Protein AF-A0A5K1EUK8-F1 (afdb_monomer)

Organism: NCBI:txid210225

Foldseek 3Di:
DDDDDDWDWDWDQDPNDIDIDTDAADWDWDQDPNDTHTPDDHLDVVVCVVSVVVVVVD

pLDDT: mean 94.42, std 7.59, range [54.12, 98.5]

Mean predicted aligned error: 3.85 Å

Nearest PDB structures (foldseek):
  4gu4-assembly1_A  TM=3.328E-01  e=5.553E+00  Mammalian orthoreovirus 1 Lang

Secondary structure (DSSP, 8-state):
-------EEEEEEETTEEEEEEESS---EEEETTEEEE-S----TTT-HHHHHHHHT-

Structure (mmCIF, N/CA/C/O backbone):
data_AF-A0A5K1EUK8-F1
#
_entry.id   AF-A0A5K1EUK8-F1
#
loop_
_atom_site.group_PDB
_atom_site.id
_atom_site.type_symbol
_atom_site.label_atom_id
_atom_site.label_alt_id
_atom_site.label_comp_id
_atom_site.label_asym_id
_atom_site.label_entity_id
_atom_site.label_seq_id
_atom_site.pdbx_PDB_ins_code
_atom_site.Cartn_x
_atom_site.Cartn_y
_atom_site.Cartn_z
_atom_site.occupancy
_atom_site.B_iso_or_equiv
_atom_site.auth_seq_id
_atom_site.auth_comp_id
_atom_site.auth_asym_id
_atom_site.auth_atom_id
_atom_site.pdbx_PDB_model_num
ATOM 1 N N . GLY A 1 1 ? 8.850 12.055 -26.066 1.00 67.94 1 GLY A N 1
ATOM 2 C CA . GLY A 1 1 ? 7.694 12.103 -25.149 1.00 67.94 1 GLY A CA 1
ATOM 3 C C . GLY A 1 1 ? 8.151 12.584 -23.790 1.00 67.94 1 GLY A C 1
ATOM 4 O O . GLY A 1 1 ? 9.294 12.318 -23.433 1.00 67.94 1 GLY A O 1
ATOM 5 N N . VAL A 1 2 ? 7.303 13.305 -23.059 1.00 74.75 2 VAL A N 1
ATOM 6 C CA . VAL A 1 2 ? 7.609 13.750 -21.689 1.00 74.75 2 VAL A CA 1
ATOM 7 C C . VAL A 1 2 ? 7.483 12.540 -20.758 1.00 74.75 2 VAL A C 1
ATOM 9 O O . VAL A 1 2 ? 6.472 11.843 -20.805 1.00 74.75 2 VAL A O 1
ATOM 12 N N . LYS A 1 3 ? 8.514 12.240 -19.963 1.00 89.19 3 LYS A N 1
ATOM 13 C CA . LYS A 1 3 ? 8.482 11.134 -18.995 1.00 89.19 3 LYS A CA 1
ATOM 14 C C . LYS A 1 3 ? 7.824 11.626 -17.705 1.00 89.19 3 LYS A C 1
ATOM 16 O O . LYS A 1 3 ? 8.290 12.603 -17.130 1.00 89.19 3 LYS A O 1
ATOM 21 N N . SER A 1 4 ? 6.761 10.961 -17.262 1.00 94.06 4 SER A N 1
ATOM 22 C CA . SER A 1 4 ? 6.080 11.249 -15.997 1.00 94.06 4 SER A CA 1
ATOM 23 C C . SER A 1 4 ? 5.459 9.972 -15.421 1.00 94.06 4 SER A C 1
ATOM 25 O O . SER A 1 4 ? 5.317 8.973 -16.128 1.00 94.06 4 SER A O 1
ATOM 27 N N . GLY A 1 5 ? 5.114 10.015 -14.138 1.00 93.38 5 GLY A N 1
ATOM 28 C CA . GLY A 1 5 ? 4.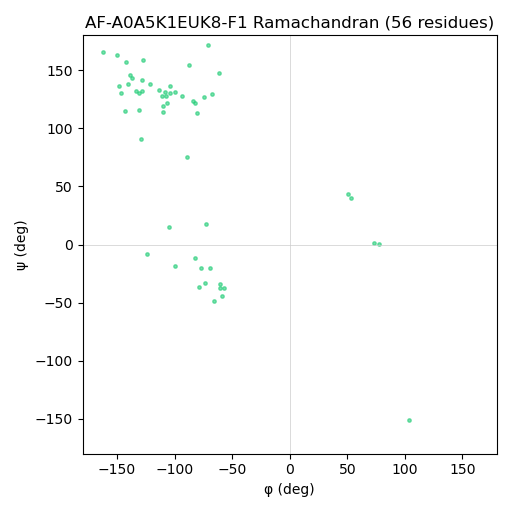439 8.967 -13.383 1.00 93.38 5 GLY A CA 1
ATOM 29 C C . GLY A 1 5 ? 3.836 9.559 -12.107 1.00 93.38 5 GLY A C 1
ATOM 30 O O . GLY A 1 5 ? 4.164 10.684 -11.731 1.00 93.38 5 GLY A O 1
ATOM 31 N N . ALA A 1 6 ? 2.949 8.814 -11.453 1.00 96.12 6 ALA A N 1
ATOM 32 C CA . ALA A 1 6 ? 2.314 9.227 -10.207 1.00 96.12 6 ALA A CA 1
ATOM 33 C C . ALA A 1 6 ? 2.233 8.051 -9.230 1.00 96.12 6 ALA A C 1
ATOM 35 O O . ALA A 1 6 ? 2.036 6.908 -9.643 1.00 96.12 6 ALA A O 1
ATOM 36 N N . CYS A 1 7 ? 2.357 8.353 -7.941 1.00 97.25 7 CYS A N 1
ATOM 37 C CA . CYS A 1 7 ? 2.043 7.423 -6.862 1.00 97.25 7 CYS A CA 1
ATOM 38 C C . CYS A 1 7 ? 0.554 7.533 -6.503 1.00 97.25 7 CYS A C 1
ATOM 40 O O . CYS A 1 7 ? -0.068 8.580 -6.706 1.00 97.25 7 CYS A O 1
ATOM 42 N N . VAL A 1 8 ? -0.020 6.465 -5.9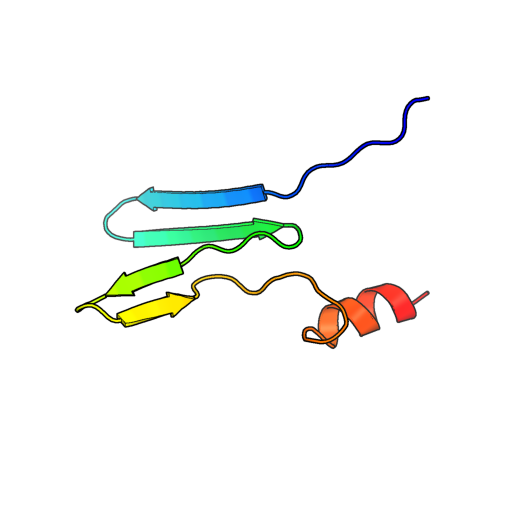51 1.00 97.81 8 VAL A N 1
ATOM 43 C CA . VAL A 1 8 ? -1.418 6.450 -5.505 1.00 97.81 8 VAL A CA 1
ATOM 44 C C . VAL A 1 8 ? -1.566 5.696 -4.192 1.00 97.81 8 VAL A C 1
ATOM 46 O O . VAL A 1 8 ? -0.999 4.624 -4.005 1.00 97.81 8 VAL A O 1
ATOM 49 N N . ALA A 1 9 ? -2.383 6.243 -3.300 1.00 98.19 9 ALA A N 1
ATOM 50 C CA . ALA A 1 9 ? -2.903 5.562 -2.127 1.00 98.19 9 ALA A CA 1
ATOM 51 C C . ALA A 1 9 ? -4.408 5.834 -2.053 1.00 98.19 9 ALA A C 1
ATOM 53 O O . ALA A 1 9 ? -4.840 6.975 -2.217 1.00 98.19 9 ALA A O 1
ATOM 54 N N . THR A 1 10 ? -5.213 4.795 -1.848 1.00 98.12 10 THR A N 1
ATOM 55 C CA . THR A 1 10 ? -6.676 4.907 -1.829 1.00 98.12 10 THR A CA 1
ATOM 56 C C . THR A 1 10 ? -7.296 4.010 -0.769 1.00 98.12 10 THR A C 1
ATOM 58 O O . THR A 1 10 ? -6.697 3.020 -0.335 1.00 98.12 10 THR A O 1
ATOM 61 N N . VAL A 1 11 ? -8.509 4.371 -0.358 1.00 98.38 11 VAL A N 1
ATOM 62 C CA . VAL A 1 11 ? -9.312 3.632 0.609 1.00 98.38 11 VAL A CA 1
ATOM 63 C C . VAL A 1 11 ? -10.724 3.452 0.062 1.00 98.38 11 VAL A C 1
ATOM 65 O O . VAL A 1 11 ? -11.358 4.421 -0.349 1.00 98.38 11 VAL A O 1
ATOM 68 N N . LEU A 1 12 ? -11.230 2.221 0.104 1.00 98.50 12 LEU A N 1
ATOM 69 C CA . LEU A 1 12 ? -12.638 1.905 -0.128 1.00 98.50 12 LEU A CA 1
ATOM 70 C C . LEU A 1 12 ? -13.264 1.451 1.190 1.00 98.50 12 LEU A C 1
ATOM 72 O O . LEU A 1 12 ? -12.757 0.534 1.831 1.00 98.50 12 LEU A O 1
ATOM 76 N N . VAL A 1 13 ? -14.384 2.061 1.572 1.00 98.19 13 VAL A N 1
ATOM 77 C CA . VAL A 1 13 ? -15.197 1.614 2.708 1.00 98.19 13 VAL A CA 1
ATOM 78 C C . VAL A 1 13 ? -16.493 1.035 2.167 1.00 98.19 13 VAL A C 1
ATOM 80 O O . VAL A 1 13 ? -17.251 1.733 1.495 1.00 98.19 13 VAL A O 1
ATOM 83 N N . LYS A 1 14 ? -16.735 -0.246 2.439 1.00 98.31 14 LYS A N 1
ATOM 84 C CA . LYS A 1 14 ? -17.920 -0.961 1.966 1.00 98.31 14 LYS A CA 1
ATOM 85 C C . LYS A 1 14 ? -18.351 -1.994 2.999 1.00 98.31 14 LYS A C 1
ATOM 87 O O . LYS A 1 14 ? -17.518 -2.758 3.475 1.00 98.31 14 LYS A O 1
ATOM 92 N N . ASP A 1 15 ? -19.638 -1.999 3.343 1.00 98.00 15 ASP A N 1
ATOM 93 C CA . ASP A 1 15 ? -20.256 -2.985 4.243 1.00 98.00 15 ASP A CA 1
ATOM 94 C C . ASP A 1 15 ? -19.489 -3.160 5.570 1.00 98.00 15 ASP A C 1
ATOM 96 O O . ASP A 1 15 ? -19.204 -4.266 6.020 1.00 98.00 15 ASP A O 1
ATOM 100 N N . GLY A 1 16 ? -19.070 -2.041 6.174 1.00 97.00 16 GLY A N 1
ATOM 101 C CA . GLY A 1 16 ? -18.294 -2.031 7.422 1.00 97.00 16 GLY A CA 1
ATOM 102 C C . GLY A 1 16 ? -16.828 -2.467 7.286 1.00 97.00 16 GLY A C 1
ATOM 103 O O . GLY A 1 16 ? -16.104 -2.478 8.279 1.00 97.00 16 GLY A O 1
ATOM 104 N N . THR A 1 17 ? -16.368 -2.781 6.074 1.00 97.69 17 THR A N 1
ATOM 105 C CA . THR A 1 17 ? -14.988 -3.183 5.780 1.00 97.69 17 THR A CA 1
ATOM 106 C C . TH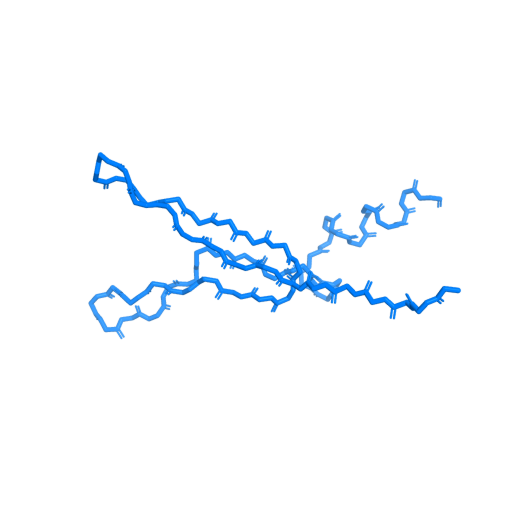R A 1 17 ? -14.214 -2.042 5.124 1.00 97.69 17 THR A C 1
ATOM 108 O O . THR A 1 17 ? -14.720 -1.367 4.228 1.00 97.69 17 THR A O 1
ATOM 111 N N . LEU A 1 18 ? -12.971 -1.834 5.564 1.00 97.69 18 LEU A N 1
ATOM 112 C CA . LEU A 1 18 ? -12.043 -0.858 4.996 1.00 97.69 18 LEU A CA 1
ATOM 113 C C . LEU A 1 18 ? -10.963 -1.587 4.192 1.00 97.69 18 LEU A C 1
ATOM 115 O O . LEU A 1 18 ? -10.216 -2.394 4.742 1.00 97.69 18 LEU A O 1
ATOM 119 N N . TYR A 1 19 ? -10.855 -1.260 2.907 1.00 98.19 19 TYR A N 1
ATOM 120 C CA . TYR A 1 19 ? -9.821 -1.748 1.997 1.00 98.19 19 TYR A CA 1
ATOM 121 C C . TYR A 1 19 ? -8.840 -0.618 1.712 1.00 98.19 19 TYR A C 1
ATOM 123 O O . TYR A 1 19 ? -9.261 0.465 1.314 1.00 98.19 19 TYR A O 1
ATOM 131 N N . ALA A 1 20 ? -7.545 -0.864 1.889 1.00 98.25 20 ALA A N 1
ATOM 132 C CA . ALA A 1 20 ? -6.495 0.091 1.560 1.00 98.25 20 ALA A CA 1
ATOM 133 C C . ALA A 1 20 ? -5.655 -0.451 0.400 1.00 98.25 20 ALA A C 1
ATOM 135 O O . ALA A 1 20 ? -5.244 -1.611 0.421 1.00 98.25 20 ALA A O 1
ATOM 136 N N . ALA A 1 21 ? -5.389 0.388 -0.597 1.00 98.00 21 ALA A N 1
ATOM 137 C CA . ALA A 1 21 ? -4.521 0.055 -1.721 1.00 98.00 21 ALA A CA 1
ATOM 138 C C . ALA A 1 21 ? -3.456 1.140 -1.902 1.00 98.00 21 ALA A C 1
ATOM 140 O O . ALA A 1 21 ? -3.734 2.328 -1.734 1.00 98.00 21 ALA A O 1
ATOM 141 N N . ASN A 1 22 ? -2.236 0.722 -2.238 1.00 97.56 22 ASN A N 1
ATOM 142 C CA . ASN A 1 22 ? -1.093 1.601 -2.464 1.00 97.56 22 ASN A CA 1
ATOM 143 C C . ASN A 1 22 ? -0.307 1.153 -3.700 1.00 97.56 22 ASN A C 1
ATOM 145 O O . ASN A 1 22 ? -0.152 -0.042 -3.954 1.00 97.56 22 ASN A O 1
ATOM 149 N N . THR A 1 23 ? 0.213 2.111 -4.458 1.00 97.06 23 THR A N 1
ATOM 150 C CA . THR A 1 23 ? 1.193 1.884 -5.521 1.00 97.06 23 THR A CA 1
ATOM 151 C C . THR A 1 23 ? 2.184 3.041 -5.518 1.00 97.06 23 THR A C 1
ATOM 153 O O . THR A 1 23 ? 1.818 4.185 -5.787 1.00 97.06 23 THR A O 1
ATOM 156 N N . GLY A 1 24 ? 3.442 2.731 -5.205 1.00 96.50 24 GLY A N 1
ATOM 157 C CA . GLY A 1 24 ? 4.510 3.715 -5.044 1.00 96.50 24 GLY A CA 1
ATOM 158 C C . GLY A 1 24 ? 4.830 3.976 -3.574 1.00 96.50 24 GLY A C 1
ATOM 159 O O . GLY A 1 24 ? 4.682 3.095 -2.722 1.00 96.50 24 GLY A O 1
ATOM 160 N N . ASP A 1 25 ? 5.295 5.183 -3.277 1.00 96.31 25 ASP A N 1
ATOM 161 C CA . ASP A 1 25 ? 5.830 5.558 -1.966 1.00 96.31 25 ASP A CA 1
ATOM 162 C C . ASP A 1 25 ? 4.885 6.430 -1.118 1.00 96.31 25 ASP A C 1
ATOM 164 O O . ASP A 1 25 ? 5.293 6.997 -0.104 1.00 96.31 25 ASP A O 1
ATOM 168 N N . CYS A 1 26 ? 3.606 6.495 -1.502 1.00 96.75 26 CYS A N 1
ATOM 169 C CA . CYS A 1 26 ? 2.532 6.975 -0.637 1.00 96.75 26 CYS A CA 1
ATOM 170 C C . CYS A 1 26 ? 2.230 5.977 0.497 1.00 96.7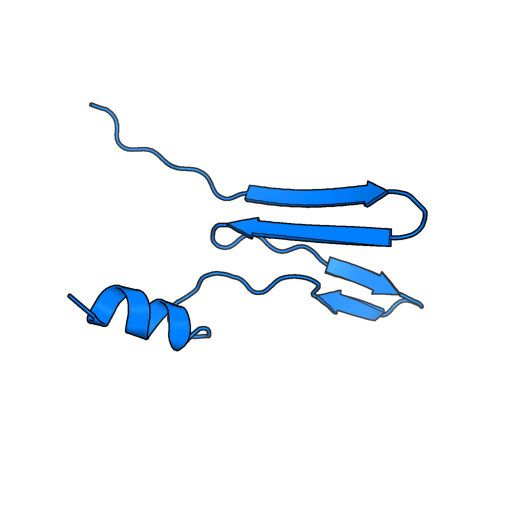5 26 CYS A C 1
ATOM 172 O O . CYS A 1 26 ? 2.707 4.840 0.503 1.00 96.75 26 CYS A O 1
ATOM 174 N N . ARG A 1 27 ? 1.387 6.395 1.455 1.00 97.19 27 ARG A N 1
ATOM 175 C CA . ARG A 1 27 ? 0.976 5.552 2.585 1.00 97.19 27 ARG A CA 1
ATOM 176 C C . ARG A 1 27 ? -0.439 5.852 3.071 1.00 97.19 27 ARG A C 1
ATOM 178 O O . ARG A 1 27 ? -0.790 7.009 3.281 1.00 97.19 27 ARG A O 1
ATOM 185 N N . VAL A 1 28 ? -1.213 4.799 3.341 1.00 98.31 28 VAL A N 1
ATOM 186 C CA . VAL A 1 28 ? -2.465 4.881 4.107 1.00 98.31 28 VAL A CA 1
ATOM 187 C C . VAL A 1 28 ? -2.173 4.602 5.580 1.00 98.31 28 VAL A C 1
ATOM 189 O O . VAL A 1 28 ? -1.583 3.574 5.925 1.00 98.31 28 VAL A O 1
ATOM 192 N N . VAL A 1 29 ? -2.617 5.500 6.458 1.00 98.19 29 VAL A N 1
ATOM 193 C CA . VAL A 1 29 ? -2.494 5.373 7.917 1.00 98.19 29 VAL A CA 1
ATOM 194 C C . VAL A 1 29 ? -3.866 5.576 8.553 1.00 98.19 29 VAL A C 1
ATOM 196 O O . VAL A 1 29 ? -4.567 6.532 8.228 1.00 98.19 29 VAL A O 1
ATOM 199 N N . LEU A 1 30 ? -4.245 4.683 9.466 1.00 97.69 30 LEU A N 1
ATOM 200 C CA . LEU A 1 30 ? -5.477 4.765 10.245 1.00 97.69 30 LEU A CA 1
ATOM 201 C C . LEU A 1 30 ? -5.165 5.211 11.672 1.00 97.69 30 LEU A C 1
ATOM 203 O O . LEU A 1 30 ? -4.335 4.601 12.340 1.00 97.69 30 LEU A O 1
ATOM 207 N N . SER A 1 31 ? -5.877 6.219 12.172 1.00 97.94 31 SER A N 1
ATOM 208 C CA . SER A 1 31 ? -5.880 6.519 13.605 1.00 97.94 31 SER A CA 1
ATOM 209 C C . SER A 1 31 ? -6.875 5.608 14.322 1.00 97.94 31 SER A C 1
ATOM 211 O O . SER A 1 31 ? -8.064 5.605 13.997 1.00 97.94 31 SER A O 1
ATOM 213 N N . ARG A 1 32 ? -6.402 4.830 15.298 1.00 96.19 32 ARG A N 1
ATOM 214 C CA . ARG A 1 32 ? -7.241 3.983 16.154 1.00 96.19 32 ARG A CA 1
ATOM 215 C C . ARG A 1 32 ? -6.855 4.218 17.608 1.00 96.19 32 ARG A C 1
ATOM 217 O O . ARG A 1 32 ? -5.730 3.929 17.998 1.00 96.19 32 ARG A O 1
ATOM 224 N N . ASN A 1 33 ? -7.788 4.749 18.400 1.00 97.31 33 ASN A N 1
ATOM 225 C CA . ASN A 1 33 ? -7.571 5.107 19.810 1.00 97.31 33 ASN A CA 1
ATOM 226 C C . ASN A 1 33 ? -6.353 6.030 20.025 1.00 97.31 33 ASN A C 1
ATOM 228 O O . ASN A 1 33 ? -5.579 5.839 20.956 1.00 97.31 33 ASN A O 1
ATOM 232 N N . GLY A 1 34 ? -6.149 7.001 19.127 1.00 97.06 34 GLY A N 1
ATOM 233 C CA . GLY A 1 34 ? -5.009 7.926 19.183 1.00 97.06 34 GLY A CA 1
ATOM 234 C C . GLY A 1 34 ? -3.677 7.344 18.695 1.00 97.06 34 GLY A C 1
ATOM 235 O O . GLY A 1 34 ? -2.680 8.058 18.685 1.00 97.06 34 GLY A O 1
ATOM 236 N N . VAL A 1 35 ? -3.647 6.081 18.255 1.00 98.00 35 VAL A N 1
ATOM 237 C CA . VAL A 1 35 ? -2.453 5.429 17.701 1.00 98.00 35 VAL A CA 1
ATOM 238 C C . VAL A 1 35 ? -2.518 5.428 16.175 1.00 98.00 35 VAL A C 1
ATOM 240 O O . VAL A 1 35 ? -3.525 5.029 15.588 1.00 98.00 35 VAL A O 1
ATOM 243 N N . ALA A 1 36 ? -1.430 5.844 15.528 1.00 97.94 36 ALA A N 1
ATOM 244 C CA . ALA A 1 36 ? -1.271 5.784 14.079 1.00 97.94 36 ALA A CA 1
ATOM 245 C C . ALA A 1 36 ? -0.871 4.365 13.638 1.00 97.94 36 ALA A C 1
ATOM 247 O O . ALA A 1 36 ? 0.227 3.897 13.936 1.00 97.94 36 ALA A O 1
ATOM 248 N N . VAL A 1 37 ? -1.759 3.686 12.913 1.00 97.88 37 VAL A N 1
ATOM 249 C CA . VAL A 1 37 ? -1.567 2.318 12.421 1.00 97.88 37 VAL A CA 1
ATOM 250 C C . VAL A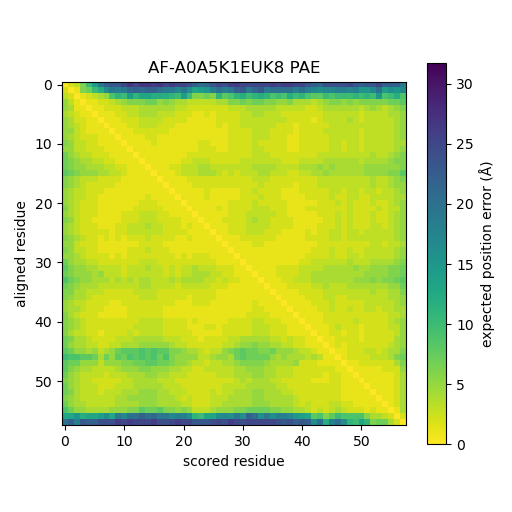 1 37 ? -1.391 2.348 10.898 1.00 97.88 37 VAL A C 1
ATOM 252 O O . VAL A 1 37 ? -2.336 2.704 10.190 1.00 97.88 37 VAL A O 1
ATOM 255 N N . PRO A 1 38 ? -0.213 1.996 10.353 1.00 97.56 38 PRO A N 1
ATOM 256 C CA . PRO A 1 38 ? -0.026 1.916 8.908 1.00 97.56 38 PRO A CA 1
ATOM 257 C C . PRO A 1 38 ? -0.852 0.758 8.333 1.00 97.56 38 PRO A C 1
ATOM 259 O O . PRO A 1 38 ? -0.770 -0.368 8.822 1.00 97.56 38 PRO A O 1
ATOM 262 N N . LEU A 1 39 ? -1.642 1.034 7.293 1.00 98.06 39 LEU A N 1
ATOM 263 C CA . LEU A 1 39 ? -2.457 0.024 6.603 1.00 98.06 39 LEU A CA 1
ATOM 264 C C . LEU A 1 39 ? -1.813 -0.480 5.308 1.00 98.06 39 LEU A C 1
ATOM 266 O O . LEU A 1 39 ? -2.180 -1.539 4.808 1.00 98.06 39 LEU A O 1
ATOM 270 N N . THR A 1 40 ? -0.856 0.268 4.758 1.00 97.62 40 THR A N 1
ATOM 271 C CA . THR A 1 40 ? -0.107 -0.099 3.550 1.00 97.62 40 THR A CA 1
ATOM 272 C C . THR A 1 40 ? 1.395 -0.008 3.802 1.00 97.62 40 THR A C 1
ATOM 274 O O . THR A 1 40 ? 1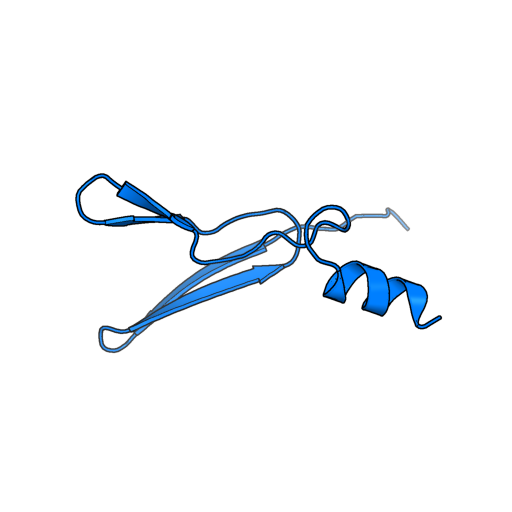.845 0.698 4.705 1.00 97.62 40 THR A O 1
ATOM 277 N N . ARG A 1 41 ? 2.182 -0.708 2.978 1.00 95.50 41 ARG A N 1
ATOM 278 C CA . ARG A 1 41 ? 3.649 -0.627 2.959 1.00 95.50 41 ARG A CA 1
ATOM 279 C C . ARG A 1 41 ? 4.093 0.112 1.701 1.00 95.50 41 ARG A C 1
ATOM 281 O O . ARG A 1 41 ? 3.644 -0.238 0.610 1.00 95.50 41 ARG A O 1
ATOM 288 N N . ASP A 1 42 ? 4.979 1.088 1.853 1.00 96.19 42 ASP A N 1
ATOM 289 C CA . ASP A 1 42 ? 5.571 1.812 0.726 1.00 96.19 42 ASP A CA 1
ATOM 290 C C . ASP A 1 42 ? 6.353 0.834 -0.160 1.00 96.19 42 ASP A C 1
ATOM 292 O O . ASP A 1 42 ? 6.931 -0.147 0.324 1.00 96.19 42 ASP A O 1
ATOM 296 N N . HIS A 1 43 ? 6.386 1.093 -1.462 1.00 95.69 43 HIS A N 1
ATOM 297 C CA . HIS A 1 43 ? 7.171 0.306 -2.411 1.00 95.69 43 HIS A CA 1
ATOM 298 C C . HIS A 1 43 ? 8.579 0.907 -2.523 1.00 95.69 43 HIS A C 1
ATOM 300 O O . HIS A 1 43 ? 8.893 1.601 -3.488 1.00 95.69 43 HIS A O 1
ATOM 306 N N . ARG A 1 44 ? 9.415 0.680 -1.498 1.00 93.38 44 ARG A N 1
ATOM 307 C CA . ARG A 1 44 ? 10.830 1.094 -1.463 1.00 93.38 44 ARG A CA 1
ATOM 308 C C . ARG A 1 44 ? 11.765 -0.103 -1.276 1.00 93.38 44 ARG A C 1
ATOM 310 O O . ARG A 1 44 ? 11.495 -0.979 -0.460 1.00 93.38 44 ARG A O 1
ATOM 317 N N . LEU A 1 45 ? 12.882 -0.114 -2.006 1.00 94.75 45 LEU A N 1
ATOM 318 C CA . LEU A 1 45 ? 13.834 -1.239 -2.061 1.00 94.75 45 LEU A CA 1
ATOM 319 C C . LEU A 1 45 ? 14.623 -1.466 -0.764 1.00 94.75 45 LEU A C 1
ATOM 321 O O . LEU A 1 45 ? 15.190 -2.537 -0.565 1.00 94.75 45 LEU A O 1
ATOM 325 N N . ASP A 1 46 ? 14.717 -0.462 0.104 1.00 92.81 46 ASP A N 1
ATOM 326 C CA . ASP A 1 46 ? 15.375 -0.550 1.412 1.00 92.81 46 ASP A CA 1
ATOM 327 C C . ASP A 1 46 ? 14.519 -1.283 2.463 1.00 92.81 46 ASP A C 1
ATOM 329 O O . ASP A 1 46 ? 15.057 -1.767 3.454 1.00 92.81 46 ASP A O 1
ATOM 333 N N . GLN A 1 47 ? 13.201 -1.387 2.248 1.00 87.75 47 GLN A N 1
ATOM 334 C CA . GLN A 1 47 ? 12.231 -1.939 3.212 1.00 87.75 47 GLN A CA 1
ATOM 335 C C . GLN A 1 47 ? 11.396 -3.115 2.664 1.00 87.75 47 GLN A C 1
ATOM 337 O O . GLN A 1 47 ? 10.620 -3.736 3.406 1.00 87.75 47 GLN A O 1
ATOM 342 N N . ARG A 1 48 ? 11.508 -3.401 1.362 1.00 92.00 48 ARG A N 1
ATOM 343 C CA . ARG A 1 48 ? 10.756 -4.432 0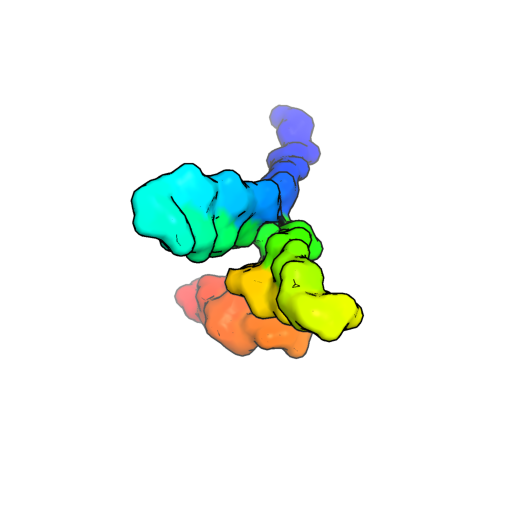.632 1.00 92.00 48 ARG A CA 1
ATOM 344 C C . ARG A 1 48 ? 11.717 -5.308 -0.164 1.00 92.00 48 ARG A C 1
ATOM 346 O O . ARG A 1 48 ? 12.017 -5.007 -1.317 1.00 92.00 48 ARG A O 1
ATOM 353 N N . GLU A 1 49 ? 12.185 -6.391 0.453 1.00 94.25 49 GLU A N 1
ATOM 354 C CA . GLU A 1 49 ? 13.028 -7.379 -0.236 1.00 94.25 49 GLU A CA 1
ATOM 355 C C . GLU A 1 49 ? 12.289 -8.003 -1.424 1.00 94.25 49 GLU A C 1
ATOM 357 O O . GLU A 1 49 ? 12.873 -8.192 -2.477 1.00 94.25 49 GLU A O 1
ATOM 362 N N . ASP A 1 50 ? 10.970 -8.175 -1.321 1.00 94.31 50 ASP A N 1
ATOM 363 C CA . ASP A 1 50 ? 10.125 -8.627 -2.426 1.00 94.31 50 ASP A CA 1
ATOM 364 C C . ASP A 1 50 ? 10.152 -7.673 -3.635 1.00 94.31 50 ASP A C 1
ATOM 366 O O . ASP A 1 50 ? 10.176 -8.127 -4.777 1.00 94.31 50 ASP A O 1
ATOM 370 N N . GLU A 1 51 ? 10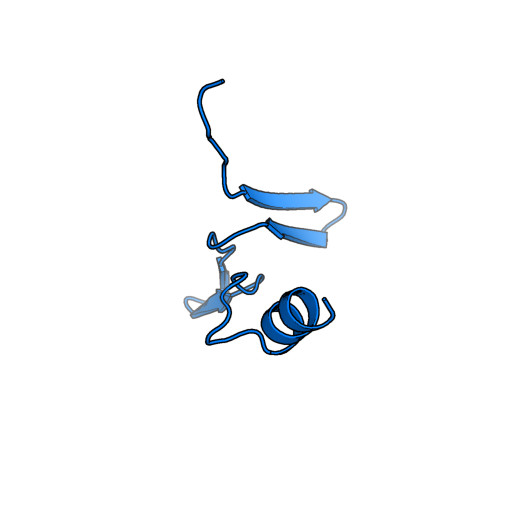.207 -6.353 -3.413 1.00 95.69 51 GLU A N 1
ATOM 371 C CA . GLU A 1 51 ? 10.364 -5.388 -4.512 1.00 95.69 51 GLU A CA 1
ATOM 372 C C . GLU A 1 51 ? 11.786 -5.392 -5.085 1.00 95.69 51 GLU A C 1
ATOM 374 O O . GLU A 1 51 ? 11.963 -5.183 -6.287 1.00 95.69 51 GLU A O 1
ATOM 379 N N . ARG A 1 52 ? 12.798 -5.645 -4.247 1.00 94.94 52 ARG A N 1
ATOM 380 C CA . ARG A 1 52 ? 14.189 -5.811 -4.684 1.00 94.94 52 ARG A CA 1
ATOM 381 C C . ARG A 1 52 ? 14.341 -7.061 -5.546 1.00 94.94 52 ARG A C 1
ATOM 383 O O . ARG A 1 52 ? 14.864 -6.961 -6.655 1.00 94.94 52 ARG A O 1
ATOM 390 N N . ASP A 1 53 ? 13.812 -8.188 -5.090 1.00 94.94 53 ASP A N 1
ATOM 391 C CA . ASP A 1 53 ? 13.777 -9.447 -5.827 1.00 94.94 53 ASP A CA 1
ATOM 392 C C . ASP A 1 53 ? 13.025 -9.289 -7.149 1.00 94.94 53 ASP A C 1
ATOM 394 O O . ASP A 1 53 ? 13.527 -9.711 -8.186 1.00 94.94 53 ASP A O 1
ATOM 398 N N . ARG A 1 54 ? 11.868 -8.611 -7.160 1.00 94.25 54 ARG A N 1
ATOM 399 C CA . ARG A 1 54 ? 11.093 -8.356 -8.389 1.00 94.25 54 ARG A CA 1
ATOM 400 C C . ARG A 1 54 ? 11.903 -7.623 -9.463 1.00 94.25 54 ARG A C 1
ATOM 402 O O . ARG A 1 54 ? 11.712 -7.892 -10.645 1.00 94.25 54 ARG A O 1
ATOM 409 N N . ILE A 1 55 ? 12.762 -6.681 -9.072 1.00 94.56 55 ILE A N 1
ATOM 410 C CA . ILE A 1 55 ? 13.638 -5.957 -10.008 1.00 94.56 55 ILE A CA 1
ATOM 411 C C . ILE A 1 55 ? 14.851 -6.809 -10.405 1.00 94.56 55 ILE A C 1
ATOM 413 O O . ILE A 1 55 ? 15.270 -6.749 -11.556 1.00 94.56 55 ILE A O 1
ATOM 417 N N . ASN A 1 56 ? 15.398 -7.594 -9.474 1.00 93.75 56 ASN A N 1
ATOM 418 C CA . ASN A 1 56 ? 16.592 -8.417 -9.688 1.00 93.75 56 ASN A CA 1
ATOM 419 C C . ASN A 1 56 ? 16.320 -9.762 -10.383 1.00 93.75 56 ASN A C 1
ATOM 421 O O . ASN A 1 56 ? 17.266 -10.417 -10.799 1.00 93.75 56 ASN A O 1
ATOM 425 N N . GLN A 1 57 ? 15.062 -10.187 -10.526 1.00 81.56 57 GLN A N 1
ATOM 426 C CA . GLN A 1 57 ? 14.662 -11.353 -11.334 1.00 81.56 57 GLN A CA 1
ATOM 427 C C . GLN A 1 57 ? 14.754 -11.100 -12.858 1.00 81.56 57 GLN A C 1
ATOM 429 O O . GLN A 1 57 ? 14.150 -11.832 -13.645 1.00 81.56 57 GLN A O 1
ATOM 434 N N . LEU A 1 58 ? 15.500 -10.066 -13.262 1.00 54.12 58 LEU A N 1
ATOM 435 C CA . LEU A 1 58 ? 15.910 -9.759 -14.632 1.00 54.12 58 LEU A CA 1
ATOM 436 C C . LEU A 1 58 ? 17.318 -10.292 -14.909 1.00 54.12 58 LEU A C 1
ATOM 438 O O . LEU A 1 58 ? 18.221 -10.021 -14.088 1.00 54.12 58 LEU A O 1
#

Radius of gyration: 14.69 Å; Cα contacts (8 Å, |Δi|>4): 75; chains: 1; bounding box: 37×25×45 Å

Solvent-accessible surface area (backbone atoms only — not comparable to full-atom values): 3855 Å² total; per-residue (Å²): 132,88,88,82,86,82,65,44,58,51,75,50,79,54,96,94,40,80,46,70,50,68,46,42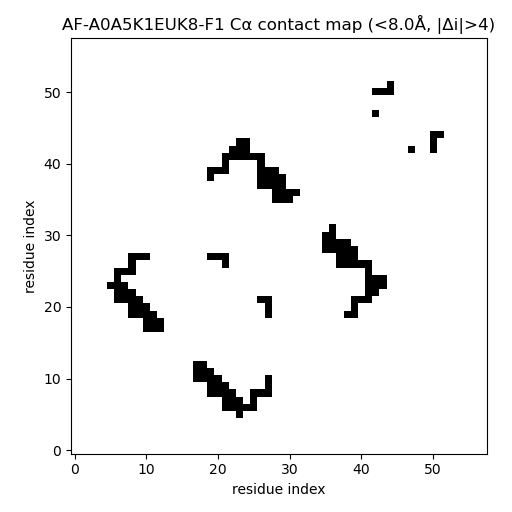,76,44,70,47,69,45,77,56,96,89,41,83,41,74,71,50,75,50,66,43,66,92,83,25,65,69,60,39,49,66,63,60,78,108

Sequence (58 aa):
GVKSGACVATVLVKDGTLYAANTGDCRVVLSRNGVAVPLTRDHRLDQREDERDRINQL

InterPro domains:
  IPR001932 PPM-type phosphatase-like domain [PF00481] (3-57)
  IPR001932 PPM-type phosphatase-like domain [PS51746] (1-58)
  IPR015655 Protein phosphatase 2C [PTHR13832] (5-57)
  IPR036457 PPM-type phosphatase-like domain superfamily [G3DSA:3.60.40.10] (1-58)
  IPR036457 PPM-type phosphatase-like domain superfamily [SSF81606] (3-55)